Protein AF-A0A949AQG2-F1 (afdb_monomer_lite)

Radius of gyration: 15.99 Å; chains: 1; bounding box: 40×42×41 Å

Foldseek 3Di:
DDPVVVVVVVVVQVQWDKDWDDDPVLVQLAQLVVLVVCVVVVVDDDDPSSGNDDPLCPDPPKTKMFIDRPNHGPHIDIDRDADPVGDPVCVVDPD

Secondary structure (DSSP, 8-state):
--HHHHHHHHHHHTT-EEEE--SHHHHHHHHHHHHHHHHHHTSS---TT-S---GGGGSTT-EEEEEEETTEEEEEEEE----TT--HHHHH---

pLDDT: mean 91.07, std 9.5, range [57.56, 98.5]

Sequence (95 aa):
MTGEMFEKMKVFLDGFDYRVARSRAELERSFELVYQEYIRQGYIDGHPSGMRFFLHNILPETTTFVAMLEDKVVATATIIPDSPIGLPMDDLYKE

Structure (mmCIF, N/CA/C/O backbone):
data_AF-A0A949AQG2-F1
#
_entry.id   AF-A0A949AQG2-F1
#
loop_
_atom_site.group_PDB
_atom_site.id
_atom_site.type_symbol
_atom_site.label_atom_id
_atom_site.label_alt_id
_atom_site.label_comp_id
_atom_site.label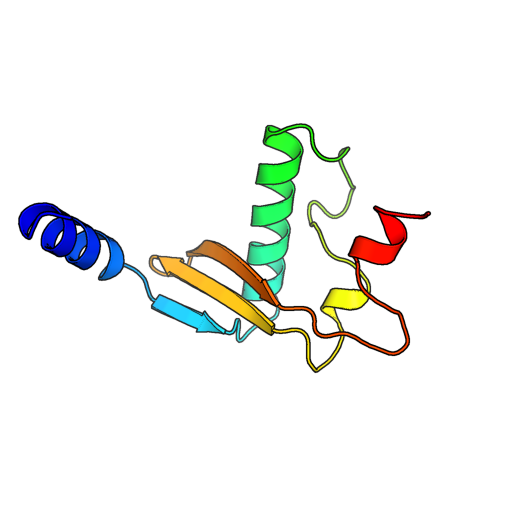_asym_id
_atom_site.label_entity_id
_atom_site.label_seq_id
_atom_site.pdbx_PDB_ins_code
_atom_site.Cartn_x
_atom_site.Cartn_y
_atom_site.Cartn_z
_atom_site.occupancy
_atom_site.B_iso_or_equiv
_atom_site.auth_seq_id
_atom_site.auth_comp_id
_atom_site.auth_asym_id
_atom_site.auth_atom_id
_atom_site.pdbx_PDB_model_num
ATOM 1 N N . MET A 1 1 ? -17.672 24.159 -2.771 1.00 58.66 1 MET A N 1
ATOM 2 C CA . MET A 1 1 ? -17.926 23.061 -1.809 1.00 58.66 1 MET A CA 1
ATOM 3 C C . MET A 1 1 ? -18.586 23.667 -0.577 1.00 58.66 1 MET A C 1
ATOM 5 O O . MET A 1 1 ? -18.059 24.648 -0.072 1.00 58.66 1 MET A O 1
ATOM 9 N N . THR A 1 2 ? -19.762 23.189 -0.163 1.00 77.56 2 THR A N 1
ATOM 10 C CA . THR A 1 2 ? -20.541 23.736 0.970 1.00 77.56 2 THR A CA 1
ATOM 11 C C . THR A 1 2 ? -19.993 23.264 2.324 1.00 77.56 2 THR A C 1
ATOM 13 O O . THR A 1 2 ? -19.428 22.177 2.417 1.00 77.56 2 THR A O 1
ATOM 16 N N . GLY A 1 3 ? -20.169 24.067 3.383 1.00 76.62 3 GLY A N 1
ATOM 17 C CA . GLY A 1 3 ? -19.643 23.779 4.731 1.00 76.62 3 GLY A CA 1
ATOM 18 C C . GLY A 1 3 ? -20.161 22.478 5.360 1.00 76.62 3 GLY A C 1
ATOM 19 O O . GLY A 1 3 ? -19.427 21.803 6.070 1.00 76.62 3 GLY A O 1
ATOM 20 N N . GLU A 1 4 ? -21.381 22.059 5.020 1.00 79.25 4 GLU A N 1
ATOM 21 C CA . GLU A 1 4 ? -21.969 20.797 5.492 1.00 79.25 4 GLU A CA 1
ATOM 22 C C . GLU A 1 4 ? -21.229 19.554 4.957 1.00 79.25 4 GLU A C 1
ATOM 24 O O . GLU A 1 4 ? -21.128 18.532 5.634 1.00 79.25 4 GLU A O 1
ATOM 29 N N . MET A 1 5 ? -20.660 19.648 3.750 1.00 74.50 5 MET A N 1
ATOM 30 C CA . MET A 1 5 ? -19.874 18.564 3.159 1.00 74.50 5 MET A CA 1
ATOM 31 C C . MET A 1 5 ? -18.505 18.426 3.830 1.00 74.50 5 MET A C 1
ATOM 33 O O . MET A 1 5 ? -18.024 17.310 4.002 1.00 74.50 5 MET A O 1
ATOM 37 N N . PHE A 1 6 ? -17.899 19.541 4.249 1.00 76.50 6 PHE A N 1
ATOM 38 C CA . PHE A 1 6 ? -16.639 19.522 4.992 1.00 76.50 6 PHE A CA 1
ATOM 39 C C . PHE A 1 6 ? -16.788 18.860 6.361 1.00 76.50 6 PHE A C 1
ATOM 41 O O . PHE A 1 6 ? -15.946 18.043 6.718 1.00 76.50 6 PHE A O 1
ATOM 48 N N . GLU A 1 7 ? -17.869 19.138 7.091 1.00 76.56 7 GLU A N 1
ATOM 49 C CA . GLU A 1 7 ? -18.107 18.496 8.390 1.00 76.56 7 GLU A CA 1
ATOM 50 C C . GLU A 1 7 ? -18.374 16.994 8.260 1.00 76.56 7 GLU A C 1
ATOM 52 O O . GLU A 1 7 ? -17.785 16.199 8.990 1.00 76.56 7 GLU A O 1
ATOM 57 N N . LYS A 1 8 ? -19.167 16.566 7.268 1.00 75.19 8 LYS A N 1
ATOM 58 C CA . LYS A 1 8 ? -19.343 15.129 6.985 1.00 75.19 8 LYS A CA 1
ATOM 59 C C . LYS A 1 8 ? -18.026 14.446 6.620 1.00 75.19 8 LYS A C 1
ATOM 61 O O . LYS A 1 8 ? -17.786 13.327 7.064 1.00 75.19 8 LYS A O 1
ATOM 66 N N . MET A 1 9 ? -17.175 15.116 5.842 1.00 75.25 9 MET A N 1
ATOM 67 C CA . MET A 1 9 ? -15.847 14.607 5.497 1.00 75.25 9 MET A CA 1
ATOM 68 C C . MET A 1 9 ? -14.974 14.460 6.744 1.00 75.25 9 MET A C 1
ATOM 70 O O . MET A 1 9 ? -14.319 13.445 6.914 1.00 75.25 9 MET A O 1
ATOM 74 N N . LYS A 1 10 ? -14.988 15.450 7.637 1.00 73.31 10 LYS A N 1
ATOM 75 C CA . LYS A 1 10 ? -14.188 15.442 8.862 1.00 73.31 10 LYS A CA 1
ATOM 76 C C . LYS A 1 10 ? -14.581 14.286 9.784 1.00 73.31 10 LYS A C 1
ATOM 78 O O . LYS A 1 10 ? -13.732 13.482 10.140 1.00 73.31 10 LYS A O 1
ATOM 83 N N . VAL A 1 11 ? -15.883 14.126 10.033 1.00 69.81 11 VAL A N 1
ATOM 84 C CA . VAL A 1 11 ? -16.433 13.007 10.818 1.00 69.81 11 VAL A CA 1
ATOM 85 C C . VAL A 1 11 ? -16.099 11.654 10.185 1.00 69.81 11 VAL A C 1
ATOM 87 O O . VAL A 1 11 ? -15.789 10.702 10.895 1.00 69.81 11 VAL A O 1
ATOM 90 N N . PHE A 1 12 ? -16.141 11.557 8.853 1.00 73.12 12 PHE A N 1
ATOM 91 C CA . PHE A 1 12 ? -15.729 10.347 8.143 1.00 73.12 12 PHE A CA 1
ATOM 92 C C . PHE A 1 12 ? -14.235 10.046 8.329 1.00 73.12 12 PHE A C 1
ATOM 94 O O . PHE A 1 12 ? -13.862 8.888 8.481 1.00 73.12 12 PHE A O 1
ATOM 101 N N . LEU A 1 13 ? -13.379 11.069 8.334 1.00 79.31 13 LEU A N 1
ATOM 102 C CA . LEU A 1 13 ? -11.930 10.904 8.439 1.00 79.31 13 LEU A CA 1
ATOM 103 C C . LEU A 1 13 ? -11.452 10.627 9.875 1.00 79.31 13 LEU A C 1
ATOM 105 O O . LEU A 1 13 ? -10.438 9.952 10.026 1.00 79.31 13 LEU A O 1
ATOM 109 N N . ASP A 1 14 ? -12.175 11.078 10.904 1.00 84.44 14 ASP A N 1
ATOM 110 C CA . ASP A 1 14 ? -11.777 10.957 12.319 1.00 84.44 14 ASP A CA 1
ATOM 111 C C . ASP A 1 14 ? -11.710 9.503 12.837 1.00 84.44 14 ASP A C 1
ATOM 113 O O . ASP A 1 14 ? -11.068 9.234 13.851 1.00 84.44 14 ASP A O 1
ATOM 117 N N . GLY A 1 15 ? -12.349 8.548 12.153 1.00 86.81 15 GLY A N 1
ATOM 118 C CA . GLY A 1 15 ? -12.357 7.132 12.544 1.00 86.81 15 GLY A CA 1
ATOM 119 C C . GLY A 1 15 ? -11.107 6.336 12.153 1.00 86.81 15 GLY A C 1
ATOM 120 O O . GLY A 1 15 ? -11.040 5.147 12.460 1.00 86.81 15 GLY A O 1
ATOM 121 N N . PHE A 1 16 ? -10.145 6.950 11.460 1.00 93.19 16 PHE A N 1
ATOM 122 C CA . PHE A 1 16 ? -9.017 6.241 10.859 1.00 93.19 16 PHE A CA 1
ATOM 123 C C . PHE A 1 16 ? -7.659 6.767 11.343 1.00 93.19 16 PHE A C 1
ATOM 125 O O . PHE A 1 16 ? -7.447 7.973 11.460 1.00 93.19 16 PHE A O 1
ATOM 132 N N . ASP A 1 17 ? -6.704 5.859 11.546 1.00 94.81 17 ASP A N 1
ATOM 133 C CA . ASP A 1 17 ? -5.287 6.188 11.740 1.00 94.81 17 ASP A CA 1
ATOM 134 C C . ASP A 1 17 ? -4.558 6.149 10.387 1.00 94.81 17 ASP A C 1
ATOM 136 O O . ASP A 1 17 ? -4.398 5.090 9.774 1.00 94.81 17 ASP A O 1
ATOM 140 N N . TYR A 1 18 ? -4.139 7.322 9.905 1.00 95.75 18 TYR A N 1
ATOM 141 C CA . TYR A 1 18 ? -3.406 7.482 8.649 1.00 95.75 18 TYR A CA 1
ATOM 142 C C . TYR A 1 18 ? -1.912 7.597 8.910 1.00 95.75 18 TYR A C 1
ATOM 144 O O . TYR A 1 18 ? -1.453 8.512 9.597 1.00 95.75 18 TYR A O 1
ATOM 152 N N . ARG A 1 19 ? -1.123 6.708 8.306 1.00 97.38 19 ARG A N 1
ATOM 153 C CA . ARG A 1 19 ? 0.329 6.686 8.514 1.00 97.38 19 ARG A CA 1
ATOM 154 C C . ARG A 1 19 ? 1.067 5.893 7.448 1.00 97.38 19 ARG A C 1
ATOM 156 O O . ARG A 1 19 ? 0.469 5.225 6.614 1.00 97.38 19 ARG A O 1
ATOM 163 N N . VAL A 1 20 ? 2.394 5.938 7.509 1.00 98.31 20 VAL A N 1
ATOM 164 C CA . VAL A 1 20 ? 3.258 4.977 6.811 1.00 98.31 20 VAL A CA 1
ATOM 165 C C . VAL A 1 20 ? 3.127 3.605 7.483 1.00 98.31 20 VAL A C 1
ATOM 167 O O . VAL A 1 20 ? 3.018 3.527 8.712 1.00 98.31 20 VAL A O 1
ATOM 170 N N . ALA A 1 21 ? 3.133 2.535 6.686 1.00 97.88 21 ALA A N 1
ATOM 171 C CA . ALA A 1 21 ? 3.172 1.160 7.174 1.00 97.88 21 ALA A CA 1
ATOM 172 C C . ALA A 1 21 ? 4.456 0.913 7.986 1.00 97.88 21 ALA A C 1
ATOM 174 O O . ALA A 1 21 ? 5.551 1.291 7.578 1.00 97.88 21 ALA A O 1
ATOM 175 N N . ARG A 1 22 ? 4.329 0.282 9.154 1.00 96.19 22 ARG A N 1
ATOM 176 C CA . ARG A 1 22 ? 5.418 0.104 10.135 1.00 96.19 22 ARG A CA 1
ATOM 177 C C . ARG A 1 22 ? 5.812 -1.350 10.346 1.00 96.19 22 ARG A C 1
ATOM 179 O O . ARG A 1 22 ? 6.757 -1.627 11.079 1.00 96.19 22 ARG A O 1
ATOM 186 N N . SER A 1 23 ? 5.088 -2.287 9.743 1.00 96.69 23 SER A N 1
ATOM 187 C CA . SER A 1 23 ? 5.346 -3.713 9.903 1.00 96.69 23 SER A CA 1
ATOM 188 C C . SER A 1 23 ? 5.170 -4.471 8.594 1.00 96.69 23 SER A C 1
ATOM 190 O O . SER A 1 23 ? 4.436 -4.056 7.696 1.00 96.69 23 SER A O 1
ATOM 192 N N . ARG A 1 24 ? 5.813 -5.640 8.518 1.00 96.06 24 ARG A N 1
ATOM 193 C CA . ARG A 1 24 ? 5.617 -6.596 7.422 1.00 96.06 24 ARG A CA 1
ATOM 194 C C . ARG A 1 24 ? 4.144 -6.975 7.263 1.00 96.06 24 ARG A C 1
ATOM 196 O O . ARG A 1 24 ? 3.668 -7.038 6.140 1.00 96.06 24 ARG A O 1
ATOM 203 N N . ALA A 1 25 ? 3.429 -7.170 8.372 1.00 97.00 25 ALA A N 1
ATOM 204 C CA . ALA A 1 25 ? 2.012 -7.511 8.340 1.00 97.00 25 ALA A CA 1
ATOM 205 C C . ALA A 1 25 ? 1.182 -6.399 7.677 1.00 97.00 25 ALA A C 1
ATOM 207 O O . ALA A 1 25 ? 0.377 -6.679 6.798 1.00 97.00 25 ALA A O 1
ATOM 208 N N . GLU A 1 26 ? 1.403 -5.132 8.030 1.00 97.31 26 GLU A N 1
ATOM 209 C CA . GLU A 1 26 ? 0.687 -4.010 7.401 1.00 97.31 26 GLU A CA 1
ATOM 210 C C . GLU A 1 26 ? 0.971 -3.900 5.900 1.00 97.31 26 GLU A C 1
ATOM 212 O O . GLU A 1 26 ? 0.051 -3.650 5.119 1.00 97.31 26 GLU A O 1
ATOM 217 N N . LEU A 1 27 ? 2.220 -4.135 5.487 1.00 97.38 27 LEU A N 1
ATOM 218 C CA . LEU A 1 27 ? 2.588 -4.193 4.071 1.00 97.38 27 LEU A CA 1
ATOM 219 C C . LEU A 1 27 ? 1.866 -5.339 3.352 1.00 97.38 27 LEU A C 1
ATOM 221 O O . LEU A 1 27 ? 1.230 -5.108 2.330 1.00 97.38 27 LEU A O 1
ATOM 225 N N . GLU A 1 28 ? 1.888 -6.554 3.908 1.00 97.38 28 GLU A N 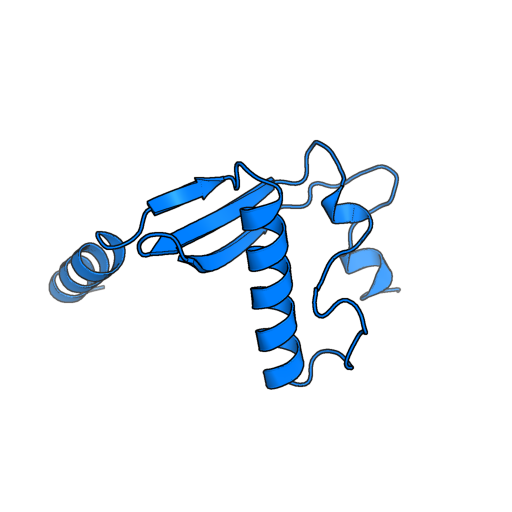1
ATOM 226 C CA . GLU A 1 28 ? 1.187 -7.709 3.331 1.00 97.38 28 GLU A CA 1
ATOM 227 C C . GLU A 1 28 ? -0.313 -7.438 3.175 1.00 97.38 28 GLU A C 1
ATOM 229 O O . GLU A 1 28 ? -0.869 -7.682 2.109 1.00 97.38 28 GLU A O 1
ATOM 234 N N . ARG A 1 29 ? -0.965 -6.849 4.187 1.00 98.06 29 ARG A N 1
ATOM 235 C CA . ARG A 1 29 ? -2.401 -6.520 4.119 1.00 98.06 29 ARG A CA 1
ATOM 236 C C . ARG A 1 29 ? -2.684 -5.423 3.097 1.00 98.06 29 ARG A C 1
ATOM 238 O O . ARG A 1 29 ? -3.719 -5.460 2.440 1.00 98.06 29 ARG A O 1
ATOM 245 N N . SER A 1 30 ? -1.759 -4.484 2.917 1.00 98.12 30 SER A N 1
ATOM 246 C CA . SER A 1 30 ? -1.847 -3.475 1.858 1.00 98.12 30 SER A CA 1
ATOM 247 C C . SER A 1 30 ? -1.774 -4.123 0.470 1.00 98.12 30 SER A C 1
ATOM 249 O O . SER A 1 30 ? -2.606 -3.843 -0.392 1.00 98.12 30 SER A O 1
ATOM 251 N N . PHE A 1 31 ? -0.830 -5.041 0.254 1.00 97.88 31 PHE A N 1
ATOM 252 C CA . PHE A 1 31 ? -0.665 -5.730 -1.029 1.00 97.88 31 PHE A CA 1
ATOM 253 C C . PHE A 1 31 ? -1.795 -6.726 -1.326 1.00 97.88 31 PHE A C 1
ATOM 255 O O . PHE A 1 31 ? -2.185 -6.865 -2.488 1.00 97.88 31 PHE A O 1
ATOM 262 N N . GLU A 1 32 ? -2.343 -7.389 -0.304 1.00 98.12 32 GLU A N 1
ATOM 263 C CA . GLU A 1 32 ? -3.576 -8.180 -0.402 1.00 98.12 32 GLU A CA 1
ATOM 264 C C . GLU A 1 32 ? -4.758 -7.285 -0.794 1.00 98.12 32 GLU A C 1
ATOM 266 O O . GLU A 1 32 ? -5.486 -7.616 -1.727 1.00 98.12 32 GLU A O 1
ATOM 271 N N . LEU A 1 33 ? -4.937 -6.128 -0.143 1.00 98.12 33 LEU A N 1
ATOM 272 C CA . LEU A 1 33 ? -6.045 -5.211 -0.427 1.00 98.12 33 LEU A CA 1
ATOM 273 C C . LEU A 1 33 ? -6.045 -4.744 -1.890 1.00 98.12 33 LEU A C 1
ATOM 275 O O . LEU A 1 33 ? -7.079 -4.810 -2.556 1.00 98.12 33 LEU A O 1
ATOM 279 N N . VAL A 1 34 ? -4.885 -4.329 -2.410 1.00 97.56 34 VAL A N 1
ATOM 280 C CA . VAL A 1 34 ? -4.747 -3.934 -3.823 1.00 97.56 34 VAL A CA 1
ATOM 281 C C . VAL A 1 34 ? -5.018 -5.117 -4.752 1.00 97.56 34 VAL A C 1
ATOM 283 O O . VAL A 1 34 ? -5.724 -4.960 -5.745 1.00 97.56 34 VAL A O 1
ATOM 286 N N . TYR A 1 35 ? -4.492 -6.303 -4.431 1.00 98.12 35 TYR A N 1
ATOM 287 C CA . TYR A 1 35 ? -4.723 -7.511 -5.223 1.00 98.12 35 TYR A CA 1
ATOM 288 C C . TYR A 1 35 ? -6.210 -7.849 -5.337 1.00 98.12 35 TYR A C 1
ATOM 290 O O . TYR A 1 35 ? -6.705 -8.031 -6.447 1.00 98.12 35 TYR A O 1
ATOM 298 N N . GLN A 1 36 ? -6.930 -7.887 -4.213 1.00 97.94 36 GLN A N 1
ATOM 299 C CA . GLN A 1 36 ? -8.356 -8.217 -4.203 1.00 97.94 36 GLN A CA 1
ATOM 300 C C . GLN A 1 36 ? -9.167 -7.219 -5.031 1.00 97.94 36 GLN A C 1
ATOM 302 O O . GLN A 1 36 ? -10.019 -7.625 -5.820 1.00 97.94 36 GLN A O 1
ATOM 307 N N . GLU A 1 37 ? -8.876 -5.923 -4.903 1.00 97.94 37 GLU A N 1
ATOM 308 C CA . GLU A 1 37 ? -9.566 -4.902 -5.688 1.00 97.94 37 GLU A CA 1
ATOM 309 C C . GLU A 1 37 ? -9.248 -5.023 -7.184 1.00 97.94 37 GLU A C 1
ATOM 311 O O . GLU A 1 37 ? -10.152 -4.947 -8.010 1.00 97.94 37 GLU A O 1
ATOM 316 N N . TYR A 1 38 ? -7.993 -5.289 -7.556 1.00 96.69 38 TYR A N 1
ATOM 317 C CA . TYR A 1 38 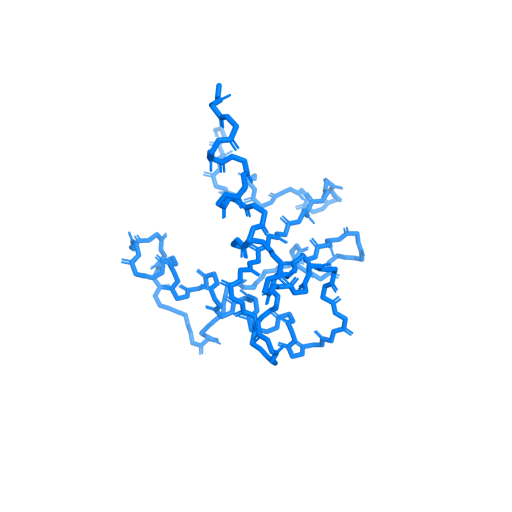? -7.605 -5.435 -8.962 1.00 96.69 38 TYR A CA 1
ATOM 318 C C . TYR A 1 38 ? -8.213 -6.689 -9.603 1.00 96.69 38 TYR A C 1
ATOM 320 O O . TYR A 1 38 ? -8.660 -6.618 -10.745 1.00 96.69 38 TYR A O 1
ATOM 328 N N . ILE A 1 39 ? -8.300 -7.808 -8.874 1.00 97.88 39 ILE A N 1
ATOM 329 C CA . ILE A 1 39 ? -9.020 -9.012 -9.319 1.00 97.88 39 ILE A CA 1
ATOM 330 C C . ILE A 1 39 ? -10.508 -8.706 -9.501 1.00 97.88 39 ILE A C 1
ATOM 332 O O . ILE A 1 39 ? -11.088 -9.044 -10.530 1.00 97.88 39 ILE A O 1
ATOM 336 N N . ARG A 1 40 ? -11.131 -8.029 -8.528 1.00 97.81 40 ARG A N 1
ATOM 337 C CA . ARG A 1 40 ? -12.558 -7.674 -8.570 1.00 97.81 40 ARG A CA 1
ATOM 338 C C . ARG A 1 40 ? -12.909 -6.796 -9.772 1.00 97.81 40 ARG A C 1
ATOM 340 O O . ARG A 1 40 ? -13.998 -6.936 -10.320 1.00 97.81 40 ARG A O 1
ATOM 347 N N . GLN A 1 41 ? -12.004 -5.902 -10.163 1.00 97.88 41 GLN A N 1
ATOM 348 C CA . GLN A 1 41 ? -12.158 -5.023 -11.327 1.00 97.88 41 GLN A CA 1
ATOM 349 C C . GLN A 1 41 ? -11.714 -5.674 -12.649 1.00 97.88 41 GLN A C 1
ATOM 351 O O . GLN A 1 41 ? -11.933 -5.098 -13.711 1.00 97.88 41 GLN A O 1
ATOM 356 N N . GLY A 1 42 ? -11.093 -6.858 -12.605 1.00 96.88 42 GLY A N 1
ATOM 357 C CA . GLY A 1 42 ? -10.577 -7.548 -13.790 1.00 96.88 42 GLY A CA 1
ATOM 358 C C . GLY A 1 42 ? -9.306 -6.925 -14.377 1.00 96.88 42 GLY A C 1
ATOM 359 O O . GLY A 1 42 ? -9.054 -7.065 -15.568 1.00 96.88 42 GLY A O 1
ATOM 360 N N . TYR A 1 43 ? -8.511 -6.217 -13.569 1.00 94.31 43 TYR A N 1
ATOM 361 C CA . TYR A 1 43 ? -7.265 -5.577 -14.013 1.00 94.31 43 TYR A CA 1
ATOM 362 C C . TYR A 1 43 ? -6.077 -6.538 -14.096 1.00 94.31 43 TYR A C 1
ATOM 364 O O . TYR A 1 43 ? -5.106 -6.248 -14.791 1.00 94.31 43 TYR A O 1
ATOM 372 N N . ILE A 1 44 ? -6.123 -7.648 -13.361 1.00 93.81 44 ILE A N 1
ATOM 373 C CA . ILE A 1 44 ? -5.067 -8.663 -13.318 1.00 93.81 44 ILE A CA 1
ATOM 374 C C . ILE A 1 44 ? -5.685 -10.059 -13.260 1.00 93.81 44 ILE A C 1
ATOM 376 O O . ILE A 1 44 ? -6.813 -10.220 -12.795 1.00 93.81 44 ILE A O 1
ATOM 380 N N . ASP A 1 45 ? -4.904 -11.061 -13.651 1.00 94.88 45 ASP A N 1
ATOM 381 C CA . ASP A 1 45 ? -5.204 -12.464 -13.379 1.00 94.88 45 ASP A CA 1
ATOM 382 C C . ASP A 1 45 ? -4.798 -12.866 -11.954 1.00 94.88 45 ASP A C 1
ATOM 384 O O . ASP A 1 45 ? -3.978 -12.217 -11.293 1.00 94.88 45 ASP A O 1
ATOM 388 N N . GLY A 1 46 ? -5.362 -13.981 -11.484 1.00 94.00 46 GLY A N 1
ATOM 389 C CA . GLY A 1 46 ? -5.036 -14.549 -10.181 1.00 94.00 46 GLY A CA 1
ATOM 390 C C . GLY A 1 46 ? -3.563 -14.952 -10.063 1.00 94.00 46 GLY A C 1
ATOM 391 O O . GLY A 1 46 ? -3.009 -15.584 -10.960 1.00 94.00 46 GLY A O 1
ATOM 392 N N . HIS A 1 47 ? -2.941 -14.643 -8.925 1.00 93.38 47 HIS A N 1
ATOM 393 C CA . HIS A 1 47 ? -1.561 -15.020 -8.618 1.00 93.38 47 HIS A CA 1
ATOM 394 C C . HIS A 1 47 ? -1.496 -15.829 -7.307 1.00 93.38 47 HIS A C 1
ATOM 396 O O . HIS A 1 47 ? -2.158 -15.445 -6.339 1.00 93.38 47 HIS A O 1
ATOM 402 N N . PRO A 1 48 ? -0.682 -16.905 -7.209 1.00 93.75 48 PRO A N 1
ATOM 403 C CA . PRO A 1 48 ? -0.652 -17.780 -6.028 1.00 93.75 48 PRO A CA 1
ATOM 404 C C . PRO A 1 48 ? -0.312 -17.088 -4.703 1.00 93.75 48 PRO A C 1
ATOM 406 O O . PRO A 1 48 ? -0.680 -17.586 -3.644 1.00 93.75 48 PRO A O 1
ATOM 409 N N . SER A 1 49 ? 0.387 -15.950 -4.745 1.00 94.25 49 SER A N 1
ATOM 410 C CA . SER A 1 49 ? 0.701 -15.171 -3.539 1.00 94.25 49 SER A CA 1
ATOM 411 C C . SER A 1 49 ? -0.517 -14.489 -2.913 1.00 94.25 49 SER A C 1
ATOM 413 O O . SER A 1 49 ? -0.432 -14.085 -1.759 1.00 94.25 49 SER A O 1
ATOM 415 N N . GLY A 1 50 ? -1.604 -14.280 -3.667 1.00 96.56 50 GLY A N 1
ATOM 416 C CA . GLY A 1 50 ? -2.740 -13.470 -3.218 1.00 96.56 50 GLY A CA 1
ATOM 417 C C . GLY A 1 50 ? -2.403 -11.994 -2.961 1.00 96.56 50 GLY A C 1
ATOM 418 O O . GLY A 1 50 ? -3.160 -11.306 -2.283 1.00 96.56 50 GLY A O 1
ATOM 419 N N . MET A 1 51 ? -1.265 -11.509 -3.472 1.00 96.75 51 MET A N 1
ATOM 420 C CA . MET A 1 51 ? -0.723 -10.175 -3.198 1.00 96.75 51 MET A CA 1
ATOM 421 C C . MET A 1 51 ? -0.230 -9.491 -4.471 1.00 96.75 51 MET A C 1
ATOM 423 O O . MET A 1 51 ? 0.436 -10.110 -5.304 1.00 96.75 51 MET A O 1
ATOM 427 N N . ARG A 1 52 ? -0.464 -8.178 -4.569 1.00 95.19 52 ARG A N 1
ATOM 428 C CA . ARG A 1 52 ? 0.103 -7.305 -5.599 1.00 95.19 52 ARG A CA 1
ATOM 429 C C . ARG A 1 52 ? 1.419 -6.743 -5.057 1.00 95.19 52 ARG A C 1
ATOM 431 O O . ARG A 1 52 ? 1.448 -5.658 -4.489 1.00 95.19 52 ARG A O 1
ATOM 438 N N . PHE A 1 53 ? 2.495 -7.507 -5.225 1.00 92.62 53 PHE A N 1
ATOM 439 C CA . PHE A 1 53 ? 3.834 -7.181 -4.730 1.00 92.62 53 PHE A CA 1
ATOM 440 C C . PHE A 1 53 ? 4.899 -7.432 -5.808 1.00 92.62 53 PHE A C 1
ATOM 442 O O . PHE A 1 53 ? 4.908 -8.500 -6.418 1.00 92.62 53 PHE A O 1
ATOM 449 N N . PHE A 1 54 ? 5.782 -6.455 -6.041 1.00 89.44 54 PHE A N 1
ATOM 450 C CA . PHE A 1 54 ? 6.814 -6.480 -7.090 1.00 89.44 54 PHE A CA 1
ATOM 451 C C . PHE A 1 54 ? 8.126 -5.876 -6.589 1.00 89.44 54 PHE A C 1
ATOM 453 O O . PHE A 1 54 ? 8.184 -5.298 -5.507 1.00 89.44 54 PHE A O 1
ATOM 460 N N . LEU A 1 55 ? 9.179 -5.972 -7.406 1.00 93.00 55 LEU A N 1
ATOM 461 C CA . LEU A 1 55 ? 10.527 -5.515 -7.060 1.00 93.00 55 LEU A CA 1
ATOM 462 C C . LEU A 1 55 ? 10.561 -4.060 -6.568 1.00 93.00 55 LEU A C 1
ATOM 464 O O . LEU A 1 55 ? 11.188 -3.769 -5.562 1.00 93.00 55 LEU A O 1
ATOM 468 N N . HIS A 1 56 ? 9.808 -3.155 -7.186 1.00 95.00 56 HIS A N 1
ATOM 469 C CA . HIS A 1 56 ? 9.735 -1.758 -6.751 1.00 95.00 56 HIS A CA 1
ATOM 470 C C . HIS A 1 56 ? 9.261 -1.580 -5.295 1.00 95.00 56 HIS A C 1
ATOM 472 O O . HIS A 1 56 ? 9.594 -0.585 -4.659 1.00 95.00 56 HIS A O 1
ATOM 478 N N . ASN A 1 57 ? 8.520 -2.538 -4.724 1.00 94.81 57 ASN A N 1
ATOM 479 C CA . ASN A 1 57 ? 8.048 -2.466 -3.340 1.00 94.81 57 ASN A CA 1
ATOM 480 C C . ASN A 1 57 ? 9.143 -2.721 -2.294 1.00 94.81 57 ASN A C 1
ATOM 482 O O . ASN A 1 57 ? 8.898 -2.456 -1.120 1.00 94.81 57 ASN A O 1
ATOM 486 N N . ILE A 1 58 ? 10.315 -3.237 -2.687 1.00 93.81 58 ILE A N 1
ATOM 487 C CA . ILE A 1 58 ? 11.432 -3.484 -1.756 1.00 93.81 58 ILE A CA 1
ATOM 488 C C . ILE A 1 58 ? 12.452 -2.348 -1.723 1.00 93.81 58 ILE A C 1
ATOM 490 O O . ILE A 1 58 ? 13.386 -2.405 -0.924 1.00 93.81 58 ILE A O 1
ATOM 494 N N . LEU A 1 59 ? 12.308 -1.347 -2.596 1.00 95.75 59 LEU A N 1
ATOM 495 C CA . LEU A 1 59 ? 13.213 -0.204 -2.612 1.00 95.75 59 LEU A CA 1
ATOM 496 C C . LEU A 1 59 ? 13.084 0.580 -1.292 1.00 95.75 59 LEU A C 1
ATOM 498 O O . LEU A 1 59 ? 11.955 0.829 -0.863 1.00 95.75 59 LEU A O 1
ATOM 502 N N . PRO A 1 60 ? 14.199 0.981 -0.650 1.00 94.19 60 PRO A N 1
ATOM 503 C CA . PRO A 1 60 ? 14.176 1.726 0.614 1.00 94.19 60 PRO A CA 1
ATOM 504 C C . PRO A 1 60 ? 13.356 3.020 0.567 1.00 94.19 60 PRO A C 1
ATOM 506 O O . PRO A 1 60 ? 12.799 3.441 1.577 1.00 94.19 60 PRO A O 1
ATOM 509 N N . GLU A 1 61 ? 13.290 3.649 -0.603 1.00 95.81 61 GLU A N 1
ATOM 510 C CA . GLU A 1 61 ? 12.577 4.897 -0.845 1.00 95.81 61 GLU A CA 1
ATOM 511 C C . GLU A 1 61 ? 11.079 4.678 -1.131 1.00 95.81 61 GLU A C 1
ATOM 513 O O . GLU A 1 61 ? 10.286 5.622 -1.042 1.00 95.81 61 GLU A O 1
ATOM 518 N N . THR A 1 62 ? 10.659 3.443 -1.436 1.00 97.38 62 THR A N 1
ATOM 519 C CA . THR A 1 62 ? 9.244 3.122 -1.645 1.00 97.38 62 THR A CA 1
ATOM 520 C C . THR A 1 62 ? 8.479 3.235 -0.336 1.00 97.38 62 THR A C 1
ATOM 522 O O . THR A 1 62 ? 8.730 2.524 0.635 1.00 97.38 62 THR A O 1
ATOM 525 N N . THR A 1 63 ? 7.480 4.115 -0.323 1.00 98.00 63 THR A N 1
ATOM 526 C CA . THR A 1 63 ? 6.694 4.409 0.876 1.00 98.00 63 THR A CA 1
ATOM 527 C C . THR A 1 63 ? 5.257 3.947 0.695 1.00 98.00 63 THR A C 1
ATOM 529 O O . THR A 1 63 ? 4.534 4.459 -0.159 1.00 98.00 63 THR A O 1
ATOM 532 N N . THR A 1 64 ? 4.828 2.992 1.522 1.00 98.25 64 THR A N 1
ATOM 533 C CA . THR A 1 64 ? 3.430 2.539 1.578 1.00 98.25 64 THR A CA 1
ATOM 534 C C . THR A 1 64 ? 2.705 3.241 2.720 1.00 98.25 64 THR A C 1
ATOM 536 O O . THR A 1 64 ? 3.083 3.112 3.884 1.00 98.25 64 THR A O 1
ATOM 539 N N . PHE A 1 65 ? 1.652 3.973 2.386 1.00 98.50 65 PHE A N 1
ATOM 540 C CA . PHE A 1 65 ? 0.720 4.596 3.315 1.00 98.50 65 PHE A CA 1
ATOM 541 C C . PHE A 1 65 ? -0.474 3.677 3.551 1.00 98.50 65 PHE A C 1
ATOM 543 O O . PHE A 1 65 ? -0.925 2.975 2.641 1.00 98.50 65 PHE A O 1
ATOM 550 N N . VAL A 1 66 ? -1.006 3.716 4.765 1.00 98.38 66 VAL A N 1
ATOM 551 C CA . VAL A 1 66 ? -2.181 2.963 5.197 1.00 98.38 66 VAL A CA 1
ATOM 552 C C . VAL A 1 66 ? -3.177 3.893 5.878 1.00 98.38 66 VAL A C 1
ATOM 554 O O . VAL A 1 66 ? -2.784 4.832 6.572 1.00 98.38 66 VAL A O 1
ATOM 557 N N . ALA A 1 67 ? -4.462 3.602 5.688 1.00 97.06 67 ALA A N 1
ATOM 558 C CA . ALA A 1 67 ? -5.525 4.040 6.581 1.00 97.06 67 ALA A CA 1
ATOM 559 C C . ALA A 1 67 ? -5.991 2.825 7.387 1.00 97.06 67 ALA A C 1
ATOM 561 O O . ALA A 1 67 ? -6.419 1.818 6.810 1.00 97.06 67 ALA A O 1
ATOM 562 N N . MET A 1 68 ? -5.874 2.918 8.705 1.00 95.69 68 MET A N 1
ATOM 563 C CA . MET A 1 68 ? -6.228 1.862 9.644 1.00 95.69 68 MET A CA 1
ATOM 564 C C . MET A 1 68 ? -7.572 2.173 10.290 1.00 95.69 68 MET A C 1
ATOM 566 O O . MET A 1 68 ? -7.775 3.281 10.777 1.00 95.69 68 MET A O 1
ATOM 570 N N . LEU A 1 69 ? -8.466 1.190 10.327 1.00 94.12 69 LEU A N 1
ATOM 571 C CA . LEU A 1 69 ? -9.634 1.190 11.203 1.00 94.12 69 LEU A CA 1
ATOM 572 C C . LEU A 1 69 ? -9.427 0.069 12.212 1.00 94.12 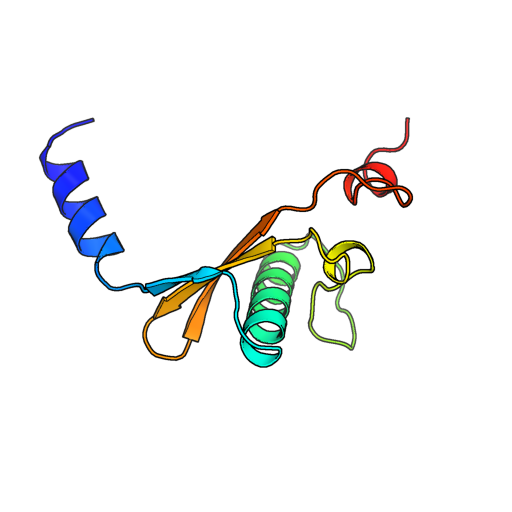69 LEU A C 1
ATOM 574 O O . LEU A 1 69 ? -9.396 -1.100 11.819 1.00 94.12 69 LEU A O 1
ATOM 578 N N . GLU A 1 70 ? -9.236 0.431 13.481 1.00 90.06 70 GLU A N 1
ATOM 579 C CA . GLU A 1 70 ? -8.758 -0.501 14.511 1.00 90.06 70 GLU A CA 1
ATOM 580 C C . GLU A 1 70 ? -7.453 -1.184 14.041 1.00 90.06 70 GLU A C 1
ATOM 582 O O . GLU A 1 70 ? -6.498 -0.501 13.669 1.00 90.06 70 GLU A O 1
ATOM 587 N N . ASP A 1 71 ? -7.421 -2.516 13.980 1.00 90.50 71 ASP A N 1
ATOM 588 C CA . ASP A 1 71 ? -6.251 -3.298 13.561 1.00 90.50 71 ASP A CA 1
ATOM 589 C C . ASP A 1 71 ? -6.270 -3.682 12.069 1.00 90.50 71 ASP A C 1
ATOM 591 O O . ASP A 1 71 ? -5.495 -4.534 11.619 1.00 90.50 71 ASP A O 1
ATOM 595 N N . LYS A 1 72 ? -7.157 -3.075 11.268 1.00 94.81 72 LYS A N 1
ATOM 596 C CA . LYS A 1 72 ? -7.353 -3.431 9.858 1.00 94.81 72 LYS A CA 1
ATOM 597 C C . LYS A 1 72 ? -6.927 -2.314 8.909 1.00 94.81 72 LYS A C 1
ATOM 599 O O . LYS A 1 72 ? -7.436 -1.199 8.979 1.00 94.81 72 LYS A O 1
ATOM 604 N N . VAL A 1 73 ? -6.080 -2.656 7.936 1.00 97.62 73 VAL A N 1
ATOM 605 C CA . VAL A 1 73 ? -5.814 -1.807 6.764 1.00 97.62 73 VAL A CA 1
ATOM 606 C C . VAL A 1 73 ? -7.073 -1.770 5.895 1.00 97.62 73 VAL A C 1
ATOM 608 O O . VAL A 1 73 ? -7.495 -2.801 5.367 1.00 97.62 73 VAL A O 1
ATOM 611 N N . VAL A 1 74 ? -7.682 -0.594 5.745 1.00 96.69 74 VAL A N 1
ATOM 612 C CA . VAL A 1 74 ? -8.893 -0.399 4.924 1.00 96.69 74 VAL A CA 1
ATOM 613 C C . VAL A 1 74 ? -8.635 0.376 3.634 1.00 96.69 74 VAL A C 1
ATOM 615 O O . VAL A 1 74 ? -9.423 0.285 2.697 1.00 96.69 74 VAL A O 1
ATOM 618 N N . ALA A 1 75 ? -7.531 1.118 3.573 1.00 96.88 75 ALA A N 1
ATOM 619 C CA . ALA A 1 75 ? -7.059 1.788 2.373 1.00 96.88 75 ALA A CA 1
ATOM 620 C C . ALA A 1 75 ? -5.532 1.819 2.369 1.00 96.88 75 ALA A C 1
ATOM 622 O O . ALA A 1 75 ? -4.893 1.818 3.424 1.00 96.88 75 ALA A O 1
ATOM 623 N N . THR A 1 76 ? -4.949 1.868 1.175 1.00 98.31 76 THR A N 1
ATOM 624 C CA . THR A 1 76 ? -3.505 1.983 1.000 1.00 98.31 76 THR A CA 1
ATOM 625 C C . THR A 1 76 ? -3.166 2.787 -0.248 1.00 98.31 76 THR A C 1
ATOM 627 O O . THR A 1 76 ? -3.917 2.790 -1.224 1.00 98.31 76 THR A O 1
ATOM 630 N N . ALA A 1 77 ? -2.026 3.466 -0.208 1.00 97.88 77 ALA A N 1
ATOM 631 C CA . ALA A 1 77 ? -1.406 4.105 -1.357 1.00 97.88 77 ALA A CA 1
ATOM 632 C C . ALA A 1 77 ? 0.105 3.896 -1.268 1.00 97.88 77 ALA A C 1
ATOM 634 O O . ALA A 1 77 ? 0.674 3.981 -0.186 1.00 97.88 77 ALA A O 1
ATOM 635 N N . THR A 1 78 ? 0.769 3.623 -2.387 1.00 97.44 78 THR A N 1
ATOM 636 C CA . THR A 1 78 ? 2.228 3.459 -2.418 1.00 97.44 78 THR A CA 1
ATOM 637 C C . THR A 1 78 ? 2.838 4.507 -3.333 1.00 97.44 78 THR A C 1
ATOM 639 O O . THR A 1 78 ? 2.407 4.649 -4.475 1.00 97.44 78 THR A O 1
ATOM 642 N N . ILE A 1 79 ? 3.841 5.224 -2.833 1.00 97.06 79 ILE A N 1
ATOM 643 C CA . ILE A 1 79 ? 4.685 6.108 -3.633 1.00 97.06 79 ILE A CA 1
ATOM 644 C C . ILE A 1 79 ? 5.968 5.352 -3.950 1.00 97.06 79 ILE A C 1
ATOM 646 O O . ILE A 1 79 ? 6.658 4.895 -3.040 1.00 97.06 79 ILE A O 1
ATOM 650 N N . ILE A 1 80 ? 6.264 5.234 -5.241 1.00 96.06 80 ILE A N 1
ATOM 651 C CA . ILE A 1 80 ? 7.483 4.624 -5.769 1.00 96.06 80 ILE A CA 1
ATOM 652 C C . ILE A 1 80 ? 8.234 5.740 -6.498 1.00 96.06 80 ILE A C 1
ATOM 654 O O . ILE A 1 80 ? 7.783 6.161 -7.566 1.00 96.06 80 ILE A O 1
ATOM 658 N N . PRO A 1 81 ? 9.310 6.281 -5.905 1.00 94.38 81 PRO A N 1
ATOM 659 C CA . PRO A 1 81 ? 10.189 7.219 -6.590 1.00 94.38 81 PRO A CA 1
ATOM 660 C C . PRO A 1 81 ? 10.917 6.546 -7.758 1.00 94.38 81 PRO A C 1
ATOM 662 O O . PRO A 1 81 ? 11.076 5.326 -7.778 1.00 94.38 81 PRO A O 1
ATOM 665 N N . ASP A 1 82 ? 11.384 7.356 -8.705 1.00 94.25 82 ASP A N 1
ATOM 666 C CA . ASP A 1 82 ? 12.230 6.873 -9.797 1.00 94.25 82 ASP A CA 1
ATOM 667 C C . ASP A 1 82 ? 13.554 6.296 -9.262 1.00 94.25 82 ASP A C 1
ATOM 669 O O . ASP A 1 82 ? 14.097 6.764 -8.256 1.00 94.25 82 ASP A O 1
ATOM 673 N N . SER A 1 83 ? 14.053 5.248 -9.915 1.00 93.62 83 SER A N 1
ATOM 674 C CA . SER A 1 83 ? 15.165 4.427 -9.438 1.00 93.62 83 SER A CA 1
ATOM 675 C C . SER A 1 83 ? 15.970 3.830 -10.602 1.00 93.62 83 SER A C 1
ATOM 677 O O . SER A 1 83 ? 15.499 3.818 -11.735 1.00 93.62 83 SER A O 1
ATOM 679 N N . PRO A 1 84 ? 17.166 3.253 -10.369 1.00 93.38 84 PRO A N 1
ATOM 680 C CA . PRO A 1 84 ? 17.938 2.605 -11.436 1.00 93.38 84 PRO A CA 1
ATOM 681 C C . PRO A 1 84 ? 17.243 1.419 -12.125 1.0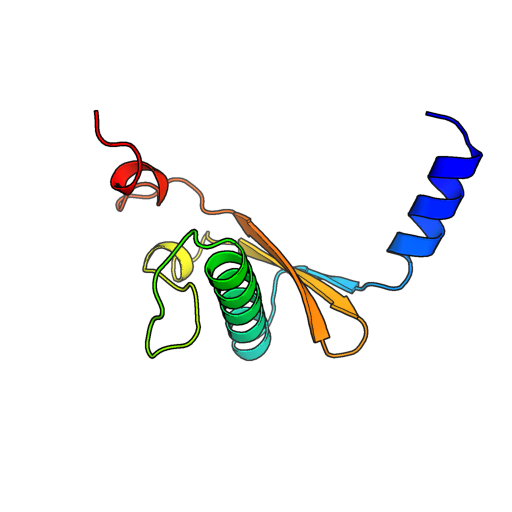0 93.38 84 PRO A C 1
ATOM 683 O O . PRO A 1 84 ? 17.692 1.001 -13.189 1.00 93.38 84 PRO A O 1
ATOM 686 N N . ILE A 1 85 ? 16.189 0.855 -11.519 1.00 92.56 85 ILE A N 1
ATOM 687 C CA . ILE A 1 85 ? 15.358 -0.193 -12.133 1.00 92.56 85 ILE A CA 1
ATOM 688 C C . ILE A 1 85 ? 14.129 0.376 -12.864 1.00 92.56 85 ILE A C 1
ATOM 690 O 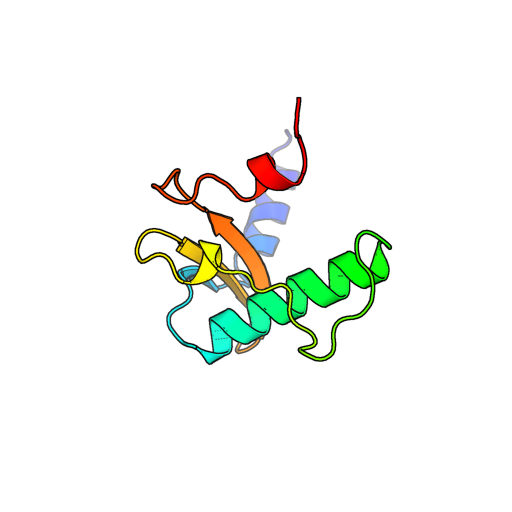O . ILE A 1 85 ? 13.300 -0.401 -13.325 1.00 92.56 85 ILE A O 1
ATOM 694 N N . GLY A 1 86 ? 14.034 1.704 -12.977 1.00 92.75 86 GLY A N 1
ATOM 695 C CA . GLY A 1 86 ? 12.916 2.422 -13.579 1.00 92.75 86 GLY A CA 1
ATOM 696 C C . GLY A 1 86 ? 11.706 2.535 -12.655 1.00 92.75 86 GLY A C 1
ATOM 697 O O . GLY A 1 86 ? 11.810 2.429 -11.422 1.00 92.75 86 GLY A O 1
ATOM 698 N N . LEU A 1 87 ? 10.550 2.753 -13.279 1.00 92.31 87 LEU A N 1
ATOM 699 C CA . LEU A 1 87 ? 9.240 2.821 -12.648 1.00 92.31 87 LEU A CA 1
ATOM 700 C C . LEU A 1 87 ? 8.358 1.635 -13.070 1.00 92.31 87 LEU A C 1
ATOM 702 O O . LEU A 1 87 ? 8.451 1.154 -14.199 1.00 92.31 87 LEU A O 1
ATOM 706 N N . PRO A 1 88 ? 7.366 1.236 -12.247 1.00 90.12 88 PRO A N 1
ATOM 707 C CA . PRO A 1 88 ? 6.386 0.222 -12.645 1.00 90.12 88 PRO A CA 1
ATOM 708 C C . PRO A 1 88 ? 5.631 0.549 -13.942 1.00 90.12 88 PRO A C 1
ATOM 710 O O . PRO A 1 88 ? 5.088 -0.349 -14.581 1.00 90.12 88 PRO A O 1
ATOM 713 N N . MET A 1 89 ? 5.536 1.834 -14.297 1.00 88.06 89 MET A N 1
ATOM 714 C CA . MET A 1 89 ? 4.862 2.275 -15.515 1.00 88.06 89 MET A CA 1
ATOM 715 C C . MET A 1 89 ? 5.669 1.996 -16.784 1.00 88.06 89 MET A C 1
ATOM 717 O O . MET A 1 89 ? 5.052 1.841 -17.834 1.00 88.06 89 MET A O 1
ATOM 721 N N . ASP A 1 90 ? 6.991 1.857 -16.688 1.00 87.00 90 ASP A N 1
ATOM 722 C CA . ASP A 1 90 ? 7.865 1.609 -17.841 1.00 87.00 90 ASP A CA 1
ATOM 723 C C . ASP A 1 90 ? 7.573 0.235 -18.468 1.00 87.00 90 ASP A C 1
ATOM 725 O O . ASP A 1 90 ? 7.653 0.049 -19.681 1.00 87.00 90 ASP A O 1
ATOM 729 N N . ASP A 1 91 ? 7.154 -0.733 -17.647 1.00 77.81 91 ASP A N 1
ATOM 730 C CA . ASP A 1 91 ? 6.720 -2.050 -18.115 1.00 77.81 91 ASP A CA 1
ATOM 731 C C . ASP A 1 91 ? 5.338 -2.022 -18.786 1.00 77.81 91 ASP A C 1
ATOM 733 O O . ASP A 1 91 ? 5.081 -2.812 -19.699 1.00 77.81 91 ASP A O 1
ATOM 737 N N . LEU A 1 92 ? 4.445 -1.143 -18.316 1.00 74.44 92 LEU A N 1
ATOM 738 C CA . LEU A 1 92 ? 3.049 -1.039 -18.761 1.00 74.44 92 LEU A CA 1
ATOM 739 C C . LEU A 1 92 ? 2.897 -0.197 -20.031 1.00 74.44 92 LEU A C 1
ATOM 741 O O . LEU A 1 92 ? 2.047 -0.499 -20.867 1.00 74.44 92 LEU A O 1
ATOM 745 N N . TYR A 1 93 ? 3.707 0.848 -20.168 1.00 74.00 93 TYR A N 1
ATOM 746 C CA . TYR A 1 93 ? 3.658 1.808 -21.264 1.00 74.00 93 TYR A CA 1
ATOM 747 C C . TYR A 1 93 ? 5.004 1.819 -21.978 1.00 74.00 93 TYR A C 1
ATOM 749 O O . TYR A 1 93 ? 5.810 2.731 -21.815 1.00 74.00 93 TYR A O 1
ATOM 757 N N . LYS A 1 94 ? 5.245 0.773 -22.767 1.00 65.88 94 LYS A N 1
ATOM 758 C CA . LYS A 1 94 ? 6.361 0.755 -23.712 1.00 65.88 94 LYS A CA 1
ATOM 759 C C . LYS A 1 94 ? 5.957 1.579 -24.933 1.00 65.88 94 LYS A C 1
ATOM 761 O O . LYS A 1 94 ? 4.854 1.378 -25.444 1.00 65.88 94 LYS A O 1
ATOM 766 N N . GLU A 1 95 ? 6.817 2.508 -25.348 1.00 57.56 95 GLU A N 1
ATOM 767 C CA . GLU A 1 95 ? 6.717 3.144 -26.672 1.00 57.56 95 GLU A CA 1
ATOM 768 C C . GLU A 1 95 ? 6.775 2.102 -27.798 1.00 57.56 95 GLU A C 1
ATOM 770 O O . GLU A 1 95 ? 7.527 1.104 -27.658 1.00 57.56 95 GLU A O 1
#